Protein AF-A0A8T4HXE5-F1 (afdb_monomer)

pLDDT: mean 88.61, std 9.18, range [51.09, 98.38]

Mean predicted aligned error: 6.65 Å

Solvent-accessible surface area (backbone atoms only — not comparable to full-atom values): 5327 Å² total; per-residue (Å²): 132,90,74,78,50,74,77,69,70,48,58,70,66,63,48,48,54,54,48,51,55,51,51,50,53,50,52,54,47,53,58,52,49,53,56,52,50,54,55,50,51,50,51,70,69,38,88,82,56,88,66,37,72,52,83,58,62,94,87,55,54,72,67,51,46,54,60,25,71,63,46,64,75,34,48,92,87,63,60,75,74,69,99,72,133

Sequence (85 aa):
REQATPAQLEPWDVRLEQAAKKAEAVAQKLVADQGRGTVREAGRRDRQATGWARTAALGACAFCKMLAVRGAVYERDTANFRAHD

Foldseek 3Di:
DDDDDPLRVDDPVSNVVVVVVVVVVVVVVVVVVVVVVVVLVVLVPDPPNPADADDDDDPDDPVSVVRRPPPRPAHSVRNPDDPDD

Structure (mmCIF, N/CA/C/O backbone):
data_AF-A0A8T4HXE5-F1
#
_entry.id   AF-A0A8T4HXE5-F1
#
loop_
_atom_site.group_PDB
_atom_site.id
_atom_site.type_symbol
_atom_site.label_atom_id
_atom_site.label_alt_id
_atom_site.label_comp_id
_atom_site.label_asym_id
_atom_site.label_entity_id
_atom_site.label_seq_id
_atom_site.pdbx_PDB_ins_code
_atom_site.Cartn_x
_atom_site.Cartn_y
_atom_site.Cartn_z
_atom_site.occupancy
_atom_site.B_iso_or_equiv
_atom_site.auth_seq_id
_atom_site.auth_comp_id
_atom_site.auth_asym_id
_atom_site.auth_atom_id
_atom_site.pdbx_PDB_model_num
ATOM 1 N N . ARG A 1 1 ? 30.671 -15.194 -15.859 1.00 59.41 1 ARG A N 1
ATOM 2 C CA . ARG A 1 1 ? 30.085 -13.868 -16.169 1.00 59.41 1 ARG A CA 1
ATOM 3 C C . ARG A 1 1 ? 28.585 -14.021 -16.076 1.00 59.41 1 ARG A C 1
ATOM 5 O O . ARG A 1 1 ? 28.067 -14.940 -16.698 1.00 59.41 1 ARG A O 1
ATOM 12 N N . GLU A 1 2 ? 27.933 -13.194 -15.275 1.00 78.06 2 GLU A N 1
ATOM 13 C CA . GLU A 1 2 ? 26.476 -13.181 -15.179 1.00 78.06 2 GLU A CA 1
ATOM 14 C C . GLU A 1 2 ? 25.906 -12.658 -16.501 1.00 78.06 2 GLU A C 1
ATOM 16 O O . GLU A 1 2 ? 26.356 -11.630 -17.012 1.00 78.06 2 GLU A O 1
ATOM 21 N N . GLN A 1 3 ? 25.036 -13.446 -17.128 1.00 85.44 3 GLN A N 1
ATOM 22 C CA . GLN A 1 3 ? 24.439 -13.106 -18.416 1.00 85.44 3 GLN A CA 1
ATOM 23 C C . GLN A 1 3 ? 23.277 -12.141 -18.180 1.00 85.44 3 GLN A C 1
ATOM 25 O O . GLN A 1 3 ? 22.556 -12.272 -17.192 1.00 85.44 3 GLN A O 1
ATOM 30 N N . ALA A 1 4 ? 23.102 -11.170 -19.078 1.00 86.69 4 ALA A N 1
ATOM 31 C CA . ALA A 1 4 ? 21.980 -10.243 -19.004 1.00 86.69 4 ALA A CA 1
ATOM 32 C C . ALA A 1 4 ? 20.649 -11.008 -19.110 1.00 86.69 4 ALA A C 1
ATOM 34 O O . ALA A 1 4 ? 20.508 -11.913 -19.933 1.00 86.69 4 ALA A O 1
ATOM 35 N N . THR A 1 5 ? 19.670 -10.640 -18.284 1.00 92.19 5 THR A N 1
ATOM 36 C CA . THR A 1 5 ? 18.311 -11.181 -18.369 1.00 92.19 5 THR A CA 1
ATOM 37 C C . THR A 1 5 ? 17.651 -10.747 -19.681 1.00 92.19 5 THR A C 1
ATOM 39 O O . THR A 1 5 ? 18.020 -9.706 -20.230 1.00 92.19 5 THR A O 1
ATOM 42 N N . PRO A 1 6 ? 16.632 -11.470 -20.179 1.00 92.31 6 PRO A N 1
ATOM 43 C CA . PRO A 1 6 ? 15.907 -11.062 -21.384 1.00 92.31 6 PRO A CA 1
ATOM 44 C C . PRO A 1 6 ? 15.411 -9.607 -21.325 1.00 92.31 6 PRO A C 1
ATOM 46 O O . PRO A 1 6 ? 15.616 -8.850 -22.264 1.00 92.31 6 PRO A O 1
ATOM 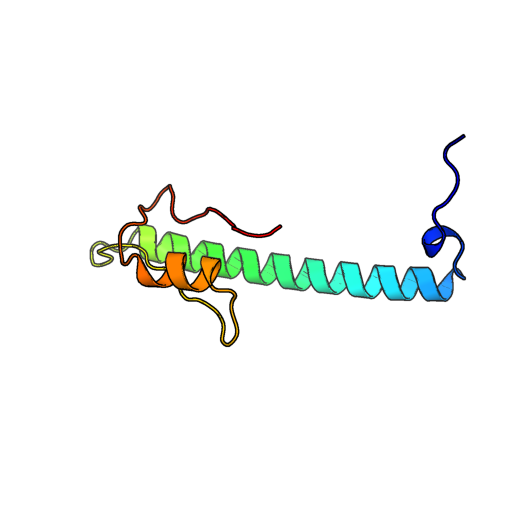49 N N . ALA A 1 7 ? 14.896 -9.163 -20.172 1.00 89.19 7 ALA A N 1
ATOM 50 C CA . ALA A 1 7 ? 14.462 -7.777 -19.968 1.00 89.19 7 ALA A CA 1
ATOM 51 C C . ALA A 1 7 ? 15.609 -6.749 -20.047 1.00 89.19 7 ALA A C 1
ATOM 53 O O . ALA A 1 7 ? 15.394 -5.590 -20.387 1.00 89.19 7 ALA A O 1
ATOM 54 N N . GLN A 1 8 ? 16.838 -7.153 -19.717 1.00 89.50 8 GLN A N 1
ATOM 55 C CA . GLN A 1 8 ? 18.025 -6.309 -19.861 1.00 89.50 8 GLN A CA 1
ATOM 56 C C . GLN A 1 8 ? 18.528 -6.254 -21.312 1.00 89.50 8 GLN A C 1
ATOM 58 O O . GLN A 1 8 ? 19.277 -5.335 -21.638 1.00 89.50 8 GLN A O 1
ATOM 63 N N . LEU A 1 9 ? 18.131 -7.193 -22.174 1.00 94.56 9 LEU A N 1
ATOM 64 C CA . LEU A 1 9 ? 18.485 -7.211 -23.598 1.00 94.56 9 LEU A CA 1
ATOM 65 C C . LEU A 1 9 ? 17.502 -6.426 -24.479 1.00 94.56 9 LEU A C 1
ATOM 67 O O . LEU A 1 9 ? 17.809 -6.183 -25.644 1.00 94.56 9 LEU A O 1
ATOM 71 N N . GLU A 1 10 ? 16.358 -6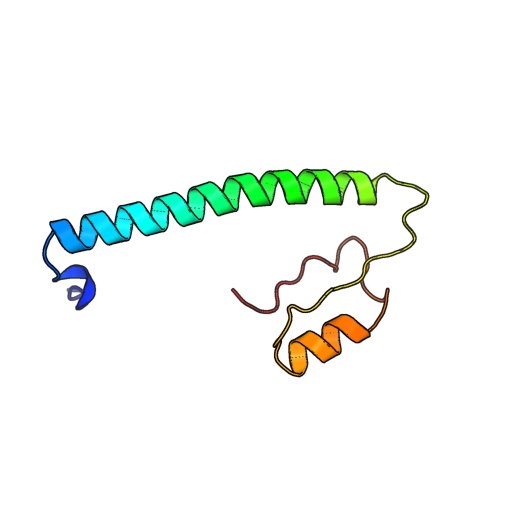.014 -23.931 1.00 95.88 10 GLU A N 1
ATOM 72 C CA . GLU A 1 10 ? 15.383 -5.174 -24.630 1.00 95.88 10 GLU A CA 1
ATOM 73 C C . GLU A 1 10 ? 15.997 -3.847 -25.120 1.00 95.88 10 GLU A C 1
ATOM 75 O O . GLU A 1 10 ? 16.958 -3.344 -24.515 1.00 95.88 10 GLU A O 1
ATOM 80 N N . PRO A 1 11 ? 15.423 -3.241 -26.178 1.00 97.62 11 PRO A N 1
ATOM 81 C CA . PRO A 1 11 ? 15.803 -1.915 -26.650 1.00 97.62 11 PRO A CA 1
ATOM 82 C C . PRO A 1 11 ? 15.865 -0.870 -25.522 1.00 97.62 11 PRO A C 1
ATOM 84 O O . PRO A 1 11 ? 15.134 -0.925 -24.527 1.00 97.62 11 PRO A O 1
ATOM 87 N N . TRP A 1 12 ? 16.792 0.083 -25.646 1.00 95.06 12 TRP A N 1
ATOM 88 C CA . TRP A 1 12 ? 17.097 1.031 -24.569 1.00 95.06 12 TRP A CA 1
ATOM 89 C C . TRP A 1 12 ? 15.901 1.926 -24.213 1.00 95.06 12 TRP A C 1
ATOM 91 O O . TRP A 1 12 ? 15.710 2.246 -23.042 1.00 95.06 12 TRP A O 1
ATOM 101 N N . ASP A 1 13 ? 15.086 2.286 -25.198 1.00 97.31 13 ASP A N 1
ATOM 102 C CA . ASP A 1 13 ? 13.854 3.060 -25.072 1.00 97.31 13 ASP A CA 1
ATOM 103 C C . ASP A 1 13 ? 12.799 2.305 -24.252 1.00 97.31 13 ASP A C 1
ATOM 105 O O . ASP A 1 13 ? 12.287 2.849 -23.271 1.00 97.31 13 ASP A O 1
ATOM 109 N N . VAL A 1 14 ? 12.580 1.019 -24.549 1.00 96.38 14 VAL A N 1
ATOM 110 C CA . VAL A 1 14 ? 11.680 0.139 -23.779 1.00 96.38 14 VAL A CA 1
ATOM 111 C C . VAL A 1 14 ? 12.131 0.048 -22.320 1.00 96.38 14 VAL A C 1
ATOM 113 O O . VAL A 1 14 ? 11.335 0.175 -21.385 1.00 96.38 14 VAL A O 1
ATOM 116 N N . ARG A 1 15 ? 13.435 -0.137 -22.095 1.00 96.06 15 ARG A N 1
ATOM 117 C CA . ARG A 1 15 ? 14.001 -0.208 -20.742 1.00 96.06 15 ARG A CA 1
ATOM 118 C C . ARG A 1 15 ? 13.857 1.109 -19.977 1.00 96.06 15 ARG A C 1
ATOM 120 O O . ARG A 1 15 ? 13.607 1.074 -18.770 1.00 96.06 15 ARG A O 1
ATOM 127 N N . LEU A 1 16 ? 14.029 2.254 -20.641 1.00 96.88 16 LEU A N 1
ATOM 128 C CA . LEU A 1 16 ? 13.858 3.568 -20.018 1.00 96.88 16 LEU A CA 1
ATOM 129 C C . LEU A 1 16 ? 12.400 3.840 -19.654 1.00 96.88 16 LEU A C 1
ATOM 131 O O . LEU A 1 16 ? 12.144 4.322 -18.552 1.00 96.88 16 LEU A O 1
ATOM 135 N N . GLU A 1 17 ? 11.450 3.483 -20.516 1.00 97.25 17 GLU A N 1
ATOM 136 C CA . GLU A 1 17 ? 10.023 3.609 -20.212 1.00 97.25 17 GLU A CA 1
ATOM 137 C C . GLU A 1 17 ? 9.643 2.762 -18.985 1.00 97.25 17 GLU A C 1
ATOM 139 O O . GLU A 1 17 ? 9.013 3.246 -18.040 1.00 97.25 17 GLU A O 1
ATOM 144 N N . GLN A 1 18 ? 10.108 1.509 -18.931 1.00 95.94 18 GLN A N 1
ATOM 145 C CA . GLN A 1 18 ? 9.906 0.642 -17.769 1.00 95.94 18 GLN A CA 1
ATOM 146 C C . GLN A 1 18 ? 10.550 1.206 -16.495 1.00 95.94 18 GLN A C 1
ATOM 148 O O . GLN A 1 18 ? 9.971 1.094 -15.410 1.00 95.94 18 GLN A O 1
ATOM 153 N N . ALA A 1 19 ? 11.746 1.792 -16.603 1.00 95.88 19 ALA A N 1
ATOM 154 C CA . ALA A 1 19 ? 12.431 2.422 -15.479 1.00 95.88 19 ALA A CA 1
ATOM 155 C C . ALA A 1 19 ? 11.655 3.643 -14.965 1.00 95.88 19 ALA A C 1
ATOM 157 O O . ALA A 1 19 ? 11.441 3.752 -13.758 1.00 95.88 19 ALA A O 1
ATOM 158 N N . ALA A 1 20 ? 11.170 4.503 -15.864 1.00 97.56 20 ALA A N 1
ATOM 159 C CA . ALA A 1 20 ? 10.346 5.657 -15.520 1.00 97.56 20 ALA A CA 1
ATOM 160 C C . ALA A 1 20 ? 9.059 5.228 -14.799 1.00 97.56 20 ALA A C 1
ATOM 162 O O . ALA A 1 20 ? 8.781 5.708 -13.701 1.00 97.56 20 ALA A O 1
ATOM 163 N N . LYS A 1 21 ? 8.339 4.235 -15.339 1.00 97.62 21 LYS A N 1
ATOM 164 C CA . LYS A 1 21 ? 7.115 3.694 -14.726 1.00 97.62 21 LYS A CA 1
ATOM 165 C C . LYS A 1 21 ? 7.354 3.146 -13.315 1.00 97.62 21 LYS A C 1
ATOM 167 O O . LYS A 1 21 ? 6.547 3.357 -12.410 1.00 97.62 21 LYS A O 1
ATOM 172 N N . LYS A 1 22 ? 8.468 2.438 -13.101 1.00 96.62 22 LYS A N 1
ATOM 173 C CA . LYS A 1 22 ? 8.851 1.931 -11.772 1.00 96.62 22 LYS A CA 1
ATOM 174 C C . LYS A 1 22 ? 9.213 3.067 -10.817 1.00 96.62 22 LYS A C 1
ATOM 176 O O . LYS A 1 22 ? 8.784 3.036 -9.666 1.00 96.62 22 LYS A O 1
ATOM 181 N N . ALA A 1 23 ? 9.977 4.055 -11.282 1.00 97.88 23 ALA A N 1
ATOM 182 C CA . ALA A 1 23 ? 10.355 5.213 -10.479 1.00 97.88 23 ALA A CA 1
ATOM 183 C C . ALA A 1 23 ? 9.120 6.004 -10.025 1.00 97.88 23 ALA A C 1
ATOM 185 O O . ALA A 1 23 ? 9.007 6.330 -8.845 1.00 97.88 23 ALA A O 1
ATOM 186 N N . GLU A 1 24 ? 8.158 6.225 -10.923 1.00 98.38 24 GLU A N 1
ATOM 187 C CA . GLU A 1 24 ? 6.882 6.863 -10.602 1.00 98.38 24 GLU A CA 1
ATOM 188 C C . GLU A 1 24 ? 6.095 6.060 -9.559 1.00 98.38 24 GLU A C 1
ATOM 190 O O . GLU A 1 24 ? 5.692 6.610 -8.533 1.00 98.38 24 GLU A O 1
ATOM 195 N N . ALA A 1 25 ? 5.937 4.747 -9.754 1.00 97.12 25 ALA A N 1
ATOM 196 C CA . ALA A 1 25 ? 5.230 3.893 -8.801 1.00 97.12 25 ALA A CA 1
ATOM 197 C C . ALA A 1 25 ? 5.867 3.928 -7.397 1.00 97.12 25 ALA A C 1
ATOM 199 O O . ALA A 1 25 ? 5.158 3.994 -6.389 1.00 97.12 25 A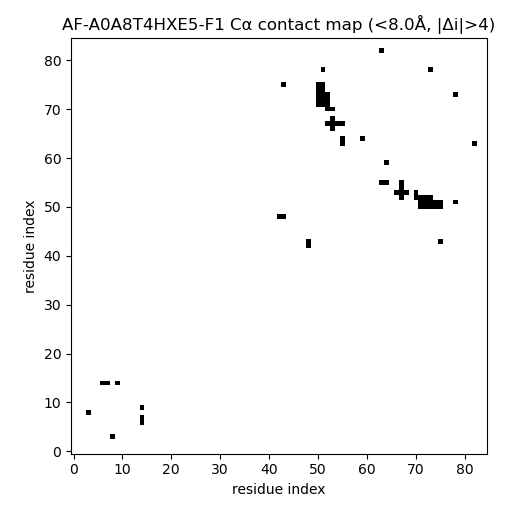LA A O 1
ATOM 200 N N . VAL A 1 26 ? 7.203 3.927 -7.316 1.00 97.31 26 VAL A N 1
ATOM 201 C CA . VAL A 1 26 ? 7.929 4.048 -6.044 1.00 97.31 26 VAL A CA 1
ATOM 202 C C . VAL A 1 26 ? 7.736 5.432 -5.431 1.00 97.31 26 VAL A C 1
ATOM 204 O O . VAL A 1 26 ? 7.464 5.519 -4.235 1.00 97.31 26 VAL A O 1
ATOM 207 N N . ALA A 1 27 ? 7.817 6.504 -6.220 1.00 97.88 27 ALA A N 1
ATOM 208 C CA . ALA A 1 27 ? 7.590 7.862 -5.732 1.00 97.88 27 ALA A CA 1
ATOM 209 C C . ALA A 1 27 ? 6.186 8.009 -5.121 1.00 97.88 27 ALA A C 1
ATOM 211 O O . ALA A 1 27 ? 6.052 8.460 -3.982 1.00 97.88 27 ALA A O 1
ATOM 212 N N . GLN A 1 28 ? 5.150 7.528 -5.817 1.00 97.12 28 GLN A N 1
ATOM 213 C CA . GLN A 1 28 ? 3.773 7.518 -5.311 1.00 97.12 28 GLN A CA 1
ATOM 214 C C . GLN A 1 28 ? 3.641 6.687 -4.028 1.00 97.12 28 GLN A C 1
ATOM 216 O O . GLN A 1 28 ? 3.015 7.115 -3.054 1.00 97.12 28 GLN A O 1
ATOM 221 N N . LYS A 1 29 ? 4.282 5.510 -3.983 1.00 94.38 29 LYS A N 1
ATOM 222 C CA . LYS A 1 29 ? 4.311 4.668 -2.782 1.00 94.38 29 LYS A CA 1
ATOM 223 C C . LYS A 1 29 ? 4.945 5.392 -1.594 1.00 94.38 29 LYS A C 1
ATOM 225 O O . LYS A 1 29 ? 4.374 5.321 -0.510 1.00 94.38 29 LYS A O 1
ATOM 230 N N . LEU A 1 30 ? 6.080 6.071 -1.780 1.00 96.12 30 LEU A N 1
ATOM 231 C CA . LEU A 1 30 ? 6.788 6.786 -0.710 1.00 96.12 30 LEU A CA 1
ATOM 232 C C . LEU A 1 30 ? 5.944 7.931 -0.135 1.00 96.12 30 LEU A C 1
ATOM 234 O O . LEU A 1 30 ? 5.834 8.052 1.085 1.00 96.12 30 LEU A O 1
ATOM 238 N N . VAL A 1 31 ? 5.285 8.715 -0.994 1.00 96.62 31 VAL A N 1
ATOM 239 C CA . VAL A 1 31 ? 4.356 9.774 -0.560 1.00 96.62 31 VAL A CA 1
ATOM 240 C C . VAL A 1 31 ? 3.207 9.181 0.259 1.00 96.62 31 VAL A C 1
ATOM 242 O O . VAL A 1 31 ? 2.907 9.648 1.360 1.00 96.62 31 VAL A O 1
ATOM 245 N N . ALA A 1 32 ? 2.590 8.106 -0.234 1.00 95.12 32 ALA A N 1
ATOM 246 C CA . ALA A 1 32 ? 1.492 7.452 0.466 1.00 95.12 32 ALA A CA 1
ATOM 247 C C . ALA A 1 32 ? 1.941 6.773 1.778 1.00 95.12 32 ALA A C 1
ATOM 249 O O . ALA A 1 32 ? 1.187 6.765 2.753 1.00 95.12 32 ALA A O 1
ATOM 250 N N . ASP A 1 33 ? 3.157 6.217 1.829 1.00 93.00 33 ASP A N 1
ATOM 251 C CA . ASP A 1 33 ? 3.752 5.630 3.037 1.00 93.00 33 ASP A CA 1
ATOM 252 C C . ASP A 1 33 ? 3.926 6.686 4.134 1.00 93.00 33 ASP A C 1
ATOM 254 O O . ASP A 1 33 ? 3.587 6.418 5.290 1.00 93.00 33 ASP A O 1
ATOM 258 N N . GLN A 1 34 ? 4.360 7.898 3.775 1.00 95.81 34 GLN A N 1
ATOM 259 C CA . GLN A 1 34 ? 4.479 9.002 4.726 1.00 95.81 34 GLN A CA 1
ATOM 260 C C . GLN A 1 34 ? 3.116 9.371 5.330 1.00 95.81 34 GLN A C 1
ATOM 262 O O . GLN A 1 34 ? 2.978 9.429 6.553 1.00 95.81 34 GLN A O 1
ATOM 267 N N . GLY A 1 35 ? 2.087 9.544 4.493 1.00 94.88 35 GLY A N 1
ATOM 268 C CA . GLY A 1 35 ? 0.724 9.824 4.961 1.00 94.88 35 GLY A CA 1
ATOM 269 C C . GLY A 1 35 ? 0.165 8.718 5.865 1.00 94.88 35 GLY A C 1
ATOM 270 O O . GLY A 1 35 ? -0.392 8.999 6.929 1.00 94.88 35 GLY A O 1
ATOM 271 N N . ARG A 1 36 ? 0.380 7.444 5.499 1.00 91.19 36 ARG A N 1
ATOM 272 C CA . ARG A 1 36 ? 0.031 6.288 6.346 1.00 91.19 36 ARG A CA 1
ATOM 273 C C . ARG A 1 36 ? 0.729 6.342 7.703 1.00 91.19 36 ARG A C 1
ATOM 275 O O . ARG A 1 36 ? 0.102 6.030 8.715 1.00 91.19 36 ARG A O 1
ATOM 282 N N . GLY A 1 37 ? 2.006 6.723 7.735 1.00 91.50 37 GLY A N 1
ATOM 283 C CA . GLY A 1 37 ? 2.774 6.900 8.968 1.00 91.50 37 GLY A CA 1
ATOM 284 C C . GLY A 1 37 ? 2.140 7.930 9.902 1.00 91.50 37 GLY A C 1
ATOM 285 O O . GLY A 1 37 ? 1.938 7.643 11.081 1.00 91.50 37 GLY A O 1
ATOM 286 N N . THR A 1 38 ? 1.738 9.084 9.365 1.00 95.06 38 THR A N 1
ATOM 287 C CA . THR A 1 38 ? 1.075 10.145 10.136 1.00 95.06 38 THR A CA 1
ATOM 288 C C . THR A 1 38 ? -0.239 9.679 10.761 1.00 95.06 38 THR A C 1
ATOM 290 O O . THR A 1 38 ? -0.446 9.877 11.957 1.00 95.06 38 THR A O 1
ATOM 293 N N . VAL A 1 39 ? -1.112 9.018 9.991 1.00 91.44 39 VAL A N 1
ATOM 294 C CA . VAL A 1 39 ? -2.398 8.505 10.505 1.00 91.44 39 VAL A CA 1
ATOM 295 C C . VAL A 1 39 ? -2.179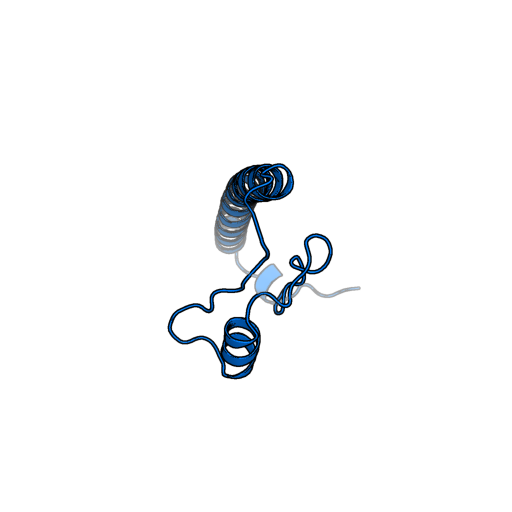 7.442 11.582 1.00 91.44 39 VAL A C 1
ATOM 297 O O . VAL A 1 39 ? -2.835 7.469 12.624 1.00 91.44 39 VAL A O 1
ATOM 300 N N . ARG A 1 40 ? -1.224 6.529 11.369 1.00 88.62 40 ARG A N 1
ATOM 301 C CA . ARG A 1 40 ? -0.880 5.498 12.357 1.00 88.62 40 ARG A CA 1
ATOM 302 C C . ARG A 1 40 ? -0.377 6.112 13.658 1.00 88.62 40 ARG A C 1
ATOM 304 O O . ARG A 1 40 ? -0.802 5.681 14.724 1.00 88.62 40 ARG A O 1
ATOM 311 N N . GLU A 1 41 ? 0.481 7.127 13.587 1.00 91.06 41 GLU A N 1
ATOM 312 C CA . GLU A 1 41 ? 0.993 7.795 14.784 1.00 91.06 41 GLU A CA 1
ATOM 313 C C . GLU A 1 41 ? -0.091 8.599 15.513 1.00 91.06 41 GLU A C 1
ATOM 315 O O . GLU A 1 41 ? -0.121 8.605 16.743 1.00 91.06 41 GLU A O 1
ATOM 320 N N . ALA A 1 42 ? -1.015 9.225 14.780 1.00 92.56 42 ALA A N 1
ATOM 321 C CA . ALA A 1 42 ? -2.178 9.876 15.377 1.00 92.56 42 ALA A CA 1
ATOM 322 C C . ALA A 1 42 ? -3.038 8.866 16.157 1.00 92.56 42 ALA A C 1
ATOM 324 O O . ALA A 1 42 ? -3.291 9.074 17.342 1.00 92.56 42 ALA A O 1
ATOM 325 N N . GLY A 1 43 ? -3.385 7.727 15.544 1.00 89.81 43 GLY A N 1
ATOM 326 C CA . GLY A 1 43 ? -4.115 6.646 16.218 1.00 89.81 43 GLY A CA 1
ATOM 327 C C . GLY A 1 43 ? -3.346 6.044 17.400 1.00 89.81 43 GLY A C 1
ATOM 328 O O . GLY A 1 43 ? -3.934 5.689 18.415 1.00 89.81 43 GLY A O 1
ATOM 329 N N . ARG A 1 44 ? -2.010 5.995 17.328 1.00 87.19 44 ARG A N 1
ATOM 330 C CA . ARG A 1 44 ? -1.154 5.565 18.443 1.00 87.19 44 ARG A CA 1
ATOM 331 C C . ARG A 1 44 ? -1.236 6.513 19.647 1.00 87.19 44 ARG A C 1
ATOM 333 O O . ARG A 1 44 ? -1.116 6.068 20.789 1.00 87.19 44 ARG A O 1
ATOM 340 N N . ARG A 1 45 ? -1.387 7.816 19.416 1.00 92.00 45 ARG A N 1
ATOM 341 C CA . ARG A 1 45 ? -1.460 8.829 20.483 1.00 92.00 45 ARG A CA 1
ATOM 342 C C . ARG A 1 45 ? -2.879 9.061 20.996 1.00 92.00 45 ARG A C 1
ATOM 344 O O . ARG A 1 45 ? -3.030 9.598 22.091 1.00 92.00 45 ARG A O 1
ATOM 351 N N . ASP A 1 46 ? -3.895 8.663 20.238 1.00 93.62 46 ASP A N 1
ATOM 352 C CA . ASP A 1 46 ? -5.290 8.804 20.637 1.00 93.62 46 ASP A CA 1
ATOM 353 C C . ASP A 1 46 ? -5.646 7.840 21.780 1.00 93.62 46 ASP A C 1
ATOM 355 O O . ASP A 1 46 ? -5.538 6.621 21.655 1.00 93.62 46 ASP A O 1
ATOM 359 N N . ARG A 1 47 ? -6.098 8.396 22.909 1.00 91.75 47 ARG A N 1
ATOM 360 C CA . ARG A 1 47 ? -6.545 7.618 24.077 1.00 91.75 47 ARG A CA 1
ATOM 361 C C . ARG A 1 47 ? -7.886 6.920 23.850 1.00 91.75 47 ARG A C 1
ATOM 363 O O . ARG A 1 47 ? -8.211 6.011 24.604 1.00 91.75 47 ARG A O 1
ATOM 370 N N . GLN A 1 48 ? -8.659 7.350 22.855 1.00 93.38 48 GLN A N 1
ATOM 371 C CA . GLN A 1 48 ? -9.927 6.726 22.477 1.00 93.38 48 GLN A CA 1
ATOM 372 C C . GLN A 1 48 ? -9.743 5.581 21.472 1.00 93.38 48 GLN A C 1
ATOM 374 O O . GLN A 1 48 ? -10.686 4.830 21.232 1.00 93.38 48 GLN A O 1
ATOM 379 N N . ALA A 1 49 ? -8.548 5.406 20.899 1.00 89.44 49 ALA A N 1
ATOM 380 C CA . ALA A 1 49 ? -8.261 4.274 20.028 1.00 89.44 49 ALA A CA 1
ATOM 381 C C . ALA A 1 49 ? -8.159 2.980 20.854 1.00 89.44 49 ALA A C 1
ATOM 383 O O . ALA A 1 49 ? -7.213 2.782 21.616 1.00 89.44 49 ALA A O 1
ATOM 384 N N . THR A 1 50 ? -9.135 2.085 20.692 1.00 86.62 50 THR A N 1
ATOM 385 C CA . THR A 1 50 ? -9.268 0.861 21.503 1.00 86.62 50 THR A CA 1
ATOM 386 C C . THR A 1 50 ? -8.586 -0.372 20.909 1.00 86.62 50 THR A C 1
ATOM 388 O O . THR A 1 50 ? -8.433 -1.370 21.608 1.00 86.62 50 THR A O 1
ATOM 391 N N . GLY A 1 51 ? -8.147 -0.334 19.646 1.00 85.56 51 GLY A N 1
ATOM 392 C CA . GLY A 1 51 ? -7.471 -1.465 19.007 1.00 85.56 51 GLY A CA 1
ATOM 393 C C . GLY A 1 51 ? -7.201 -1.264 17.517 1.00 85.56 51 GLY A C 1
ATOM 394 O O . GLY A 1 51 ? -7.453 -0.194 16.964 1.00 85.56 51 GLY A O 1
ATOM 395 N N . TRP A 1 52 ? -6.690 -2.313 16.867 1.00 86.31 52 TRP A N 1
ATOM 396 C CA . TRP A 1 52 ? -6.383 -2.324 15.434 1.00 86.31 52 TRP A CA 1
ATOM 397 C C . TRP A 1 52 ? -7.121 -3.457 14.730 1.00 86.31 52 TRP A C 1
ATOM 399 O O . TRP A 1 52 ? -7.125 -4.594 15.195 1.00 86.31 52 TRP A O 1
ATOM 409 N N . ALA A 1 53 ? -7.696 -3.155 13.570 1.00 87.50 53 ALA A N 1
ATOM 410 C CA . ALA A 1 53 ? -8.361 -4.127 12.712 1.00 87.50 53 ALA A CA 1
ATOM 411 C C . ALA A 1 53 ? -7.781 -4.076 11.295 1.00 87.50 53 ALA A C 1
ATOM 413 O O . ALA A 1 53 ? -7.196 -3.074 10.876 1.00 87.50 53 ALA A O 1
ATOM 414 N N . ARG A 1 54 ? -7.946 -5.170 10.548 1.00 87.19 54 ARG A N 1
ATOM 415 C CA . ARG A 1 54 ? -7.552 -5.256 9.140 1.00 87.19 54 ARG A CA 1
ATOM 416 C C . ARG A 1 54 ? -8.784 -5.242 8.253 1.00 87.19 54 ARG A C 1
ATOM 418 O O . ARG A 1 54 ? -9.781 -5.885 8.559 1.00 87.19 54 ARG A O 1
ATOM 425 N N . THR A 1 55 ? -8.653 -4.589 7.106 1.00 87.75 55 THR A N 1
ATOM 426 C CA . THR A 1 55 ? -9.664 -4.609 6.049 1.00 87.75 55 THR A CA 1
ATOM 427 C C . THR A 1 55 ? -9.092 -5.330 4.839 1.00 87.75 55 THR A C 1
ATOM 429 O O . THR A 1 55 ? -7.966 -5.060 4.422 1.00 87.75 55 THR A O 1
ATOM 432 N N . ALA A 1 56 ? -9.858 -6.263 4.281 1.00 89.88 56 ALA A N 1
ATOM 433 C CA . ALA A 1 56 ? -9.505 -6.939 3.041 1.00 89.88 56 ALA A CA 1
ATOM 434 C C . ALA A 1 56 ? -10.100 -6.191 1.839 1.00 89.88 56 ALA A C 1
ATOM 436 O O . ALA A 1 56 ? -11.228 -5.704 1.904 1.00 89.88 56 ALA A O 1
ATOM 437 N N . ALA A 1 57 ? -9.356 -6.129 0.733 1.00 89.62 57 ALA A N 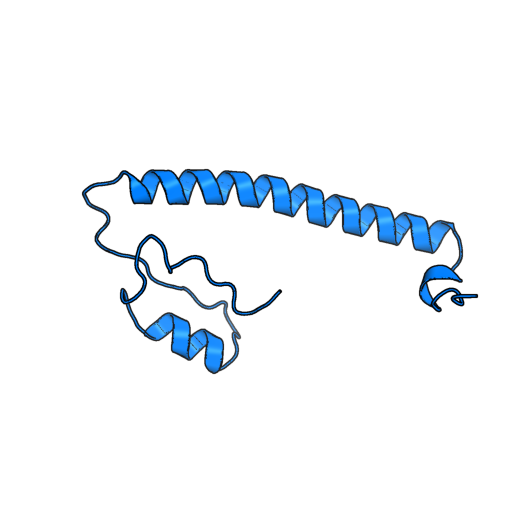1
ATOM 438 C CA . ALA A 1 57 ? -9.874 -5.609 -0.528 1.00 89.62 57 ALA A CA 1
ATOM 439 C C . ALA A 1 57 ? -11.017 -6.485 -1.071 1.00 89.62 57 ALA A C 1
ATOM 441 O O . ALA A 1 57 ? -11.099 -7.690 -0.793 1.00 89.62 57 ALA A O 1
ATOM 442 N N . LEU A 1 58 ? -11.871 -5.891 -1.907 1.00 90.56 58 LEU A N 1
ATOM 443 C CA . LEU A 1 58 ? -12.855 -6.644 -2.681 1.00 90.56 58 LEU A CA 1
ATOM 444 C C . LEU A 1 58 ? -12.119 -7.666 -3.562 1.00 90.56 58 LEU A C 1
ATOM 446 O O . LEU A 1 58 ? -11.175 -7.322 -4.266 1.00 90.56 58 LEU A O 1
ATOM 450 N N . GLY A 1 59 ? -12.511 -8.938 -3.470 1.00 92.25 59 GLY A N 1
ATOM 451 C CA . GLY A 1 59 ? -11.848 -10.033 -4.190 1.00 92.25 59 GLY A CA 1
ATOM 452 C C . GLY A 1 59 ? -10.613 -10.635 -3.506 1.00 92.25 59 GLY A C 1
ATOM 453 O O . GLY A 1 59 ? -9.991 -11.522 -4.082 1.00 92.25 59 GLY A O 1
ATOM 454 N N . ALA A 1 60 ? -10.264 -10.227 -2.279 1.00 91.69 60 ALA A N 1
ATOM 455 C CA . ALA A 1 60 ? -9.133 -10.818 -1.560 1.00 91.69 60 ALA A CA 1
ATOM 456 C C . ALA A 1 60 ? -9.255 -12.350 -1.397 1.00 91.69 60 ALA A C 1
ATOM 458 O O . ALA A 1 60 ? -10.358 -12.902 -1.276 1.00 91.69 60 ALA A O 1
ATOM 459 N N . CYS A 1 61 ? -8.110 -13.039 -1.349 1.00 93.88 61 CYS A N 1
ATOM 460 C CA . CYS A 1 61 ? -8.064 -14.487 -1.154 1.00 93.88 61 CYS A CA 1
ATOM 461 C C . CYS A 1 61 ? -8.606 -14.898 0.230 1.00 93.88 61 CYS A C 1
ATOM 463 O O . CYS A 1 61 ? -8.715 -14.080 1.150 1.00 93.88 61 CYS A O 1
ATOM 465 N N . ALA A 1 62 ? -8.932 -16.185 0.389 1.00 93.69 62 ALA A N 1
ATOM 466 C CA . ALA A 1 62 ? -9.507 -16.720 1.626 1.00 93.69 62 ALA A CA 1
ATOM 467 C C . ALA A 1 62 ? -8.629 -16.443 2.860 1.00 93.69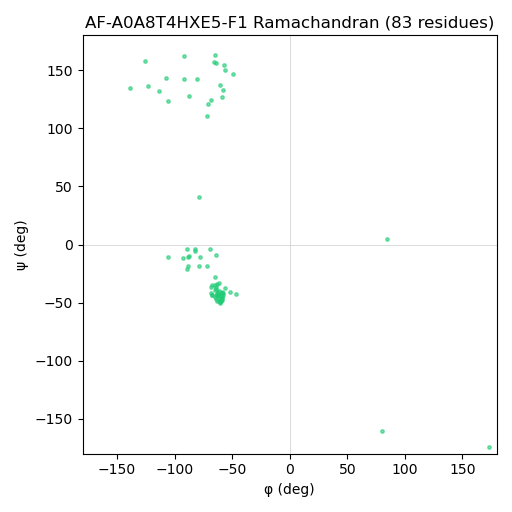 62 ALA A C 1
ATOM 469 O O . ALA A 1 62 ? -9.149 -16.101 3.919 1.00 93.69 62 ALA A O 1
ATOM 470 N N . PHE A 1 63 ? -7.304 -16.503 2.708 1.00 90.12 63 PHE A N 1
ATOM 471 C CA . PHE A 1 63 ? -6.360 -16.200 3.783 1.00 90.12 63 PHE A CA 1
ATOM 472 C C . PHE A 1 63 ? -6.449 -14.740 4.253 1.00 90.12 63 PHE A C 1
ATOM 474 O O . PHE A 1 63 ? -6.597 -14.480 5.446 1.00 90.12 63 PHE A O 1
ATOM 481 N N . CYS A 1 64 ? -6.439 -13.776 3.328 1.00 89.38 64 CYS A N 1
ATOM 482 C CA . CYS A 1 64 ? -6.563 -12.357 3.668 1.00 89.38 64 CYS A CA 1
ATOM 483 C C . CYS A 1 64 ? -7.919 -12.032 4.306 1.00 89.38 64 CYS A C 1
ATOM 485 O O . CYS A 1 64 ? -7.981 -11.248 5.253 1.00 89.38 64 CYS A O 1
ATOM 487 N N . LYS A 1 65 ? -9.002 -12.662 3.827 1.00 91.31 65 LYS A N 1
ATOM 488 C CA . LYS A 1 65 ? -10.331 -12.539 4.443 1.00 91.31 65 LYS A CA 1
ATOM 489 C C . LYS A 1 65 ? -10.335 -13.094 5.866 1.00 91.31 65 LYS A C 1
ATOM 491 O O . LYS A 1 65 ? -10.835 -12.425 6.761 1.00 91.31 65 LYS A O 1
ATOM 496 N N . MET A 1 66 ? -9.727 -14.263 6.084 1.00 90.62 66 MET A N 1
ATOM 497 C CA . MET A 1 66 ? -9.578 -14.862 7.414 1.00 90.62 66 MET A CA 1
ATOM 498 C C . MET A 1 66 ? -8.828 -13.930 8.376 1.00 90.62 66 MET A C 1
ATOM 500 O O . MET A 1 66 ? -9.274 -13.736 9.504 1.00 90.62 66 MET A O 1
ATOM 504 N N . LEU A 1 67 ? -7.739 -13.296 7.931 1.00 88.56 67 LEU A N 1
ATOM 505 C CA . LEU A 1 67 ? -7.027 -12.310 8.749 1.00 88.56 67 LEU A CA 1
ATOM 506 C C . LEU A 1 67 ? -7.897 -11.085 9.076 1.00 88.56 67 LEU A C 1
ATOM 508 O O . LEU A 1 67 ? -7.907 -10.632 10.216 1.00 88.56 67 LEU A O 1
ATOM 512 N N . ALA A 1 68 ? -8.651 -10.562 8.105 1.00 89.25 68 ALA A N 1
ATOM 513 C CA . ALA A 1 68 ? -9.499 -9.385 8.304 1.00 89.25 68 ALA A CA 1
ATOM 514 C C . ALA A 1 68 ? -10.632 -9.614 9.321 1.00 89.25 68 ALA A C 1
ATOM 516 O O . ALA A 1 68 ? -10.938 -8.724 10.110 1.00 89.25 68 ALA A O 1
ATOM 517 N N . VAL A 1 69 ? -11.226 -10.812 9.352 1.00 88.75 69 VAL A N 1
ATOM 518 C CA . VAL A 1 69 ? -12.347 -11.121 10.263 1.00 88.75 69 VAL A CA 1
ATOM 519 C C . VAL A 1 69 ? -11.915 -11.500 11.679 1.00 88.75 69 VAL A C 1
ATOM 521 O O . VAL A 1 69 ? -12.767 -11.691 12.542 1.00 88.75 69 VAL A O 1
ATOM 524 N N . ARG A 1 70 ? -10.609 -11.592 11.958 1.00 84.88 70 ARG A N 1
ATOM 525 C CA . ARG A 1 70 ? -10.097 -11.998 13.278 1.00 84.88 70 ARG A CA 1
ATOM 526 C C . ARG A 1 70 ? -10.348 -10.955 14.382 1.00 84.88 70 ARG A C 1
ATOM 528 O O . ARG A 1 70 ? -10.070 -11.231 15.542 1.00 84.88 70 ARG A O 1
ATOM 535 N N . GLY A 1 71 ? -10.904 -9.792 14.033 1.00 75.12 71 GLY A N 1
ATOM 536 C CA . GLY A 1 71 ? -11.295 -8.734 14.963 1.00 75.12 71 GLY A CA 1
ATOM 537 C C . GLY A 1 71 ? -10.122 -7.865 15.417 1.00 75.12 71 GLY A C 1
ATOM 538 O O . GLY A 1 71 ? -9.071 -7.828 14.776 1.00 75.12 71 GLY A O 1
ATOM 539 N N . ALA A 1 72 ? -10.304 -7.168 16.540 1.00 75.06 72 ALA A N 1
ATOM 540 C CA . ALA A 1 72 ? -9.308 -6.269 17.129 1.00 75.06 72 ALA A CA 1
ATOM 541 C C . ALA A 1 72 ? -8.204 -7.011 17.913 1.0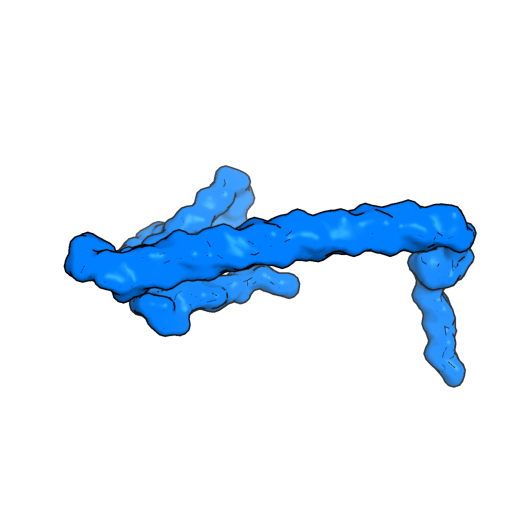0 75.06 72 ALA A C 1
ATOM 543 O O . ALA A 1 72 ? -7.807 -6.594 18.994 1.00 75.06 72 ALA A O 1
ATOM 544 N N . VAL A 1 73 ? -7.727 -8.140 17.382 1.00 80.38 73 VAL A N 1
ATOM 545 C CA . VAL A 1 73 ? -6.663 -8.962 17.992 1.00 80.38 73 VAL A CA 1
ATOM 546 C C . VAL A 1 73 ? -5.260 -8.441 17.684 1.00 80.38 73 VAL A C 1
ATOM 548 O O . VAL A 1 73 ? -4.274 -8.995 18.162 1.00 80.38 73 VAL A O 1
ATOM 551 N N . TYR A 1 74 ? -5.154 -7.420 16.834 1.00 80.94 74 TYR A N 1
ATOM 552 C CA . TYR A 1 74 ? -3.878 -6.826 16.479 1.00 80.94 74 TYR A CA 1
ATOM 553 C C . TYR A 1 74 ? -3.520 -5.735 17.475 1.00 80.94 74 TYR A C 1
ATOM 555 O O . TYR A 1 74 ? -4.287 -4.801 17.722 1.00 80.94 74 TYR A O 1
ATOM 563 N N . GLU A 1 75 ? -2.316 -5.843 18.014 1.00 77.38 75 GLU A N 1
ATOM 564 C CA . GLU A 1 75 ? -1.770 -4.851 18.920 1.00 77.38 75 GLU A CA 1
ATOM 565 C C . GLU A 1 75 ? -0.976 -3.803 18.145 1.00 77.38 75 GLU A C 1
ATOM 567 O O . GLU A 1 75 ? -0.547 -4.008 17.006 1.00 77.38 75 GLU A O 1
ATOM 572 N N . ARG A 1 76 ? -0.754 -2.664 18.798 1.00 74.75 76 ARG A N 1
ATOM 573 C CA . ARG A 1 76 ? -0.043 -1.500 18.259 1.00 74.75 76 ARG A CA 1
ATOM 574 C C . ARG A 1 76 ? 1.275 -1.854 17.565 1.00 74.75 76 ARG A C 1
ATOM 576 O O . ARG A 1 76 ? 1.555 -1.333 16.485 1.00 74.75 76 ARG A O 1
ATOM 583 N N . ASP A 1 77 ? 2.048 -2.754 18.160 1.00 78.31 77 ASP A N 1
ATOM 584 C CA . ASP A 1 77 ? 3.392 -3.076 17.682 1.00 78.31 77 ASP A CA 1
ATOM 585 C C . ASP A 1 77 ? 3.389 -4.209 16.640 1.00 78.31 77 ASP A C 1
ATOM 587 O O . ASP A 1 77 ? 4.292 -4.296 15.806 1.00 78.31 77 ASP A O 1
ATOM 591 N N . THR A 1 78 ? 2.331 -5.027 16.604 1.00 76.56 78 THR A N 1
ATOM 592 C CA . THR A 1 78 ? 2.228 -6.229 15.754 1.00 76.56 78 THR A CA 1
ATOM 593 C C . THR A 1 78 ? 1.295 -6.060 14.550 1.00 76.56 78 THR A C 1
ATOM 595 O O . THR A 1 78 ? 1.335 -6.857 13.608 1.00 76.56 78 THR A O 1
ATOM 598 N N . ALA A 1 79 ? 0.509 -4.979 14.492 1.00 77.44 79 ALA A N 1
ATOM 599 C CA . ALA A 1 79 ? -0.408 -4.688 13.386 1.00 77.44 79 ALA A CA 1
ATOM 600 C C . ALA A 1 79 ? 0.287 -4.446 12.025 1.00 77.44 79 ALA A C 1
ATOM 602 O O . ALA A 1 79 ? -0.378 -4.398 10.991 1.00 77.44 79 ALA A O 1
ATOM 603 N N . ASN A 1 80 ? 1.620 -4.337 11.992 1.00 75.31 80 ASN A N 1
ATOM 604 C CA . ASN A 1 80 ? 2.388 -3.894 10.821 1.00 75.31 80 ASN A CA 1
ATOM 605 C C . ASN A 1 80 ? 2.819 -5.013 9.863 1.00 75.31 80 ASN A C 1
ATOM 607 O O . ASN A 1 80 ? 3.397 -4.722 8.816 1.00 75.31 80 ASN A O 1
ATOM 611 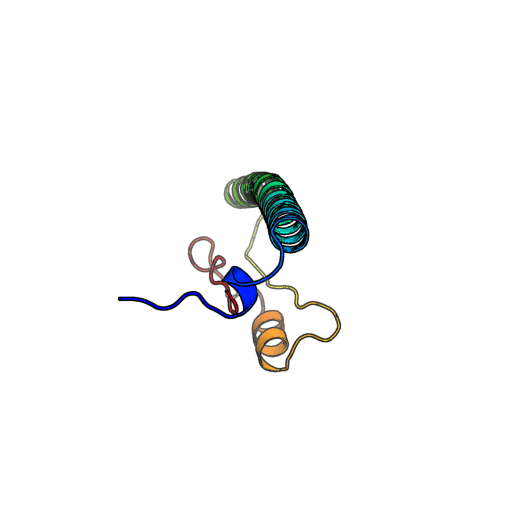N N . PHE A 1 81 ? 2.546 -6.277 10.194 1.00 75.69 81 PHE A N 1
ATOM 612 C CA . PHE A 1 81 ? 2.868 -7.406 9.320 1.00 75.69 81 PHE A CA 1
ATOM 613 C C . P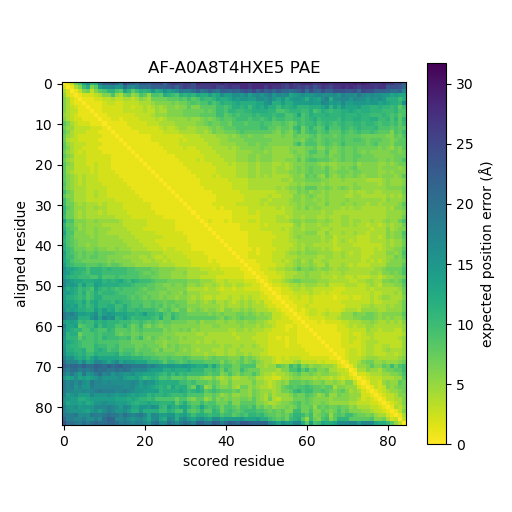HE A 1 81 ? 2.187 -7.270 7.946 1.00 75.69 81 PHE A C 1
ATOM 615 O O . PHE A 1 81 ? 0.978 -7.007 7.872 1.00 75.69 81 PHE A O 1
ATOM 622 N N . ARG A 1 82 ? 2.951 -7.479 6.867 1.00 71.56 82 ARG A N 1
ATOM 623 C CA . ARG A 1 82 ? 2.463 -7.519 5.483 1.00 71.56 82 ARG A CA 1
ATOM 624 C C . ARG A 1 82 ? 2.451 -8.966 5.001 1.00 71.56 82 ARG A C 1
ATOM 626 O O . ARG A 1 82 ? 3.470 -9.638 5.046 1.00 71.56 82 ARG A O 1
ATOM 633 N N . ALA A 1 83 ? 1.288 -9.439 4.557 1.00 68.81 83 ALA A N 1
ATOM 634 C CA . ALA A 1 83 ? 1.109 -10.815 4.083 1.00 68.81 83 ALA A CA 1
ATOM 635 C C . ALA A 1 83 ? 1.639 -11.044 2.657 1.00 68.81 83 ALA A C 1
ATOM 637 O O . ALA A 1 83 ? 1.705 -12.180 2.200 1.00 68.81 83 ALA A O 1
ATOM 638 N N . HIS A 1 84 ? 1.980 -9.967 1.958 1.00 64.69 84 HIS A N 1
ATOM 639 C CA . HIS A 1 84 ? 2.594 -9.977 0.646 1.00 64.69 84 HIS A CA 1
ATOM 640 C C . HIS A 1 84 ? 3.672 -8.890 0.631 1.00 64.69 84 HIS A C 1
ATOM 642 O O . HIS A 1 84 ? 3.422 -7.769 1.081 1.00 64.69 84 HIS A O 1
ATOM 648 N N . ASP A 1 85 ? 4.839 -9.225 0.112 1.00 51.09 85 ASP A N 1
ATOM 649 C CA . ASP A 1 85 ? 5.789 -8.299 -0.497 1.00 51.09 85 ASP A CA 1
ATOM 650 C C . ASP A 1 85 ? 6.302 -8.998 -1.765 1.00 51.09 85 ASP A C 1
ATOM 652 O O . ASP A 1 85 ? 6.608 -10.213 -1.680 1.00 51.09 85 ASP A O 1
#

Secondary structure (DSSP, 8-state):
-PPPPHHHHS-HHHHHHHHHHHHHHHHHHHHHHHHHHHHHHHHHH-TT---B---PPTT--HHHHHHHTT-S-B-TTTTT--S--

Radius of gyration: 19.35 Å; Cα contacts (8 Å, |Δi|>4): 34; chains: 1; bounding box: 43×27×51 Å